Protein AF-0000000080483656 (afdb_homodimer)

Foldseek 3Di:
DWKKKKFWAFQDCPVHDVVLLVVLCPLDVQWPHWDQDDDPTGIIIMGHDDDVVVVVSSNVSNCPDPGTDDMDMGIDDD/DWKKKKFWAFQDCPVHLVVLLVVLCPLDVQWPHWDQDDDPTGIIIMGHDDDVVVVVSSNVSNCPDPGTDDMDMGIDDD

Sequence (156 aa):
MVTAYIMVKAAALTNGIDQLKEDLLAVDNGIESAHIVAGDVDFIVKVDVESPTDVKDIAGGIQSVEGIEDTQTYITMDMVTAYIMVKAAALTNGIDQLKEDLLAVDNGIESAHIVAGDVDFIVKVDVESPTDVKDIAGGIQSVEGIEDTQTYITMD

pLDDT: mean 96.45, std 4.38, range [77.31, 98.88]

Solvent-accessible surface area (backbone atoms only — not comparable to full-atom values): 8433 Å² total; per-residue (Å²): 116,36,45,32,41,35,40,29,26,63,65,48,65,84,79,33,66,65,50,51,47,54,54,55,56,65,65,40,86,42,49,73,44,72,38,38,32,54,73,94,40,43,31,46,30,36,33,54,34,79,41,70,68,54,51,52,52,48,52,51,48,49,56,66,38,90,39,42,62,50,73,49,74,30,46,48,75,110,115,37,47,34,40,35,40,29,27,65,66,48,66,85,80,33,68,66,52,51,49,54,54,55,57,65,65,40,87,42,47,75,45,72,40,37,32,53,73,94,39,42,31,46,29,36,34,55,35,78,39,70,67,53,51,52,53,49,53,51,47,49,56,65,39,87,39,43,60,48,71,50,76,32,46,47,74,110

Structure (mmCIF, N/CA/C/O backbone):
data_AF-0000000080483656-model_v1
#
loop_
_entity.id
_entity.type
_entity.pdbx_description
1 polymer 'Transcriptional regulator'
#
loop_
_atom_site.group_PDB
_atom_site.id
_atom_site.type_symbol
_atom_site.label_atom_id
_atom_site.label_alt_id
_atom_site.label_comp_id
_atom_site.label_asym_id
_atom_site.label_entity_id
_atom_site.label_seq_id
_atom_site.pdbx_PDB_ins_code
_atom_site.Cartn_x
_ato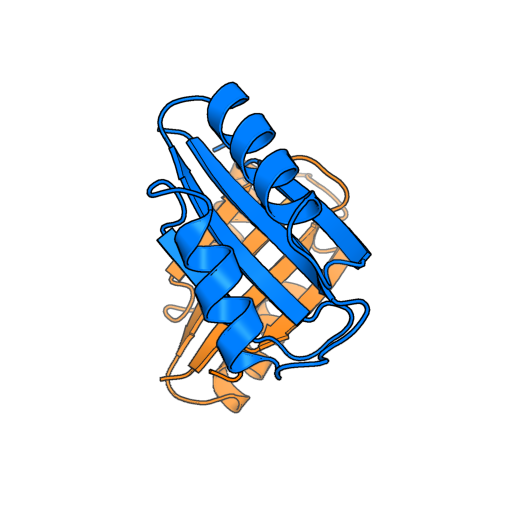m_site.Cartn_y
_atom_site.Cartn_z
_atom_site.occupancy
_atom_site.B_iso_or_equiv
_atom_site.auth_seq_id
_atom_site.auth_comp_id
_atom_site.auth_asym_id
_atom_site.auth_atom_id
_atom_site.pdbx_PDB_model_num
ATOM 1 N N . MET A 1 1 ? 15.766 7.953 -5.832 1 93.88 1 MET A N 1
ATOM 2 C CA . MET A 1 1 ? 14.992 6.719 -5.934 1 93.88 1 MET A CA 1
ATOM 3 C C . MET A 1 1 ? 13.5 7 -5.75 1 93.88 1 MET A C 1
ATOM 5 O O . MET A 1 1 ? 13.125 7.945 -5.055 1 93.88 1 MET A O 1
ATOM 9 N N . VAL A 1 2 ? 12.703 6.309 -6.594 1 97.06 2 VAL A N 1
ATOM 10 C CA . VAL A 1 2 ? 11.258 6.477 -6.566 1 97.06 2 VAL A CA 1
ATOM 11 C C . VAL A 1 2 ? 10.602 5.219 -6.004 1 97.06 2 VAL A C 1
ATOM 13 O O . VAL A 1 2 ? 10.906 4.105 -6.441 1 97.06 2 VAL A O 1
ATOM 16 N N . THR A 1 3 ? 9.773 5.402 -5.012 1 98.25 3 THR A N 1
ATOM 17 C CA . THR A 1 3 ? 8.984 4.312 -4.453 1 98.25 3 THR A CA 1
ATOM 18 C C . THR A 1 3 ? 7.547 4.371 -4.965 1 98.25 3 THR A C 1
ATOM 20 O O . THR A 1 3 ? 6.973 5.453 -5.098 1 98.25 3 THR A O 1
ATOM 23 N N . ALA A 1 4 ? 6.953 3.275 -5.277 1 98.81 4 ALA A N 1
ATOM 24 C CA . ALA A 1 4 ? 5.551 3.186 -5.66 1 98.81 4 ALA A CA 1
ATOM 25 C C . ALA A 1 4 ? 4.906 1.918 -5.102 1 98.81 4 ALA A C 1
ATOM 27 O O . ALA A 1 4 ? 5.605 0.959 -4.766 1 98.81 4 ALA A O 1
ATOM 28 N N . TYR A 1 5 ? 3.611 1.965 -4.906 1 98.88 5 TYR A N 1
ATOM 29 C CA . TYR A 1 5 ? 2.783 0.821 -4.539 1 98.88 5 TYR A CA 1
ATOM 30 C C . TYR A 1 5 ? 1.787 0.495 -5.645 1 98.88 5 TYR A C 1
ATOM 32 O O . TYR A 1 5 ? 1.103 1.385 -6.156 1 98.88 5 TYR A O 1
ATOM 40 N N . ILE A 1 6 ? 1.752 -0.707 -6.059 1 98.88 6 ILE A N 1
ATOM 41 C CA . ILE A 1 6 ? 0.834 -1.16 -7.098 1 9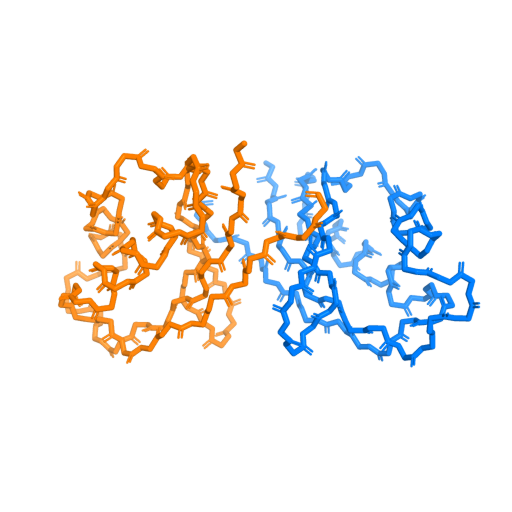8.88 6 ILE A CA 1
ATOM 42 C C . ILE A 1 6 ? -0.159 -2.158 -6.508 1 98.88 6 ILE A C 1
ATOM 44 O O . ILE A 1 6 ? 0.227 -3.25 -6.082 1 98.88 6 ILE A O 1
ATOM 48 N N . MET A 1 7 ? -1.451 -1.711 -6.453 1 98.81 7 MET A N 1
ATOM 49 C CA . MET A 1 7 ? -2.549 -2.607 -6.098 1 98.81 7 MET A CA 1
ATOM 50 C C . MET A 1 7 ? -2.914 -3.508 -7.273 1 98.81 7 MET A C 1
ATOM 52 O O . MET A 1 7 ? -3.16 -3.021 -8.383 1 98.81 7 MET A O 1
ATOM 56 N N . VAL A 1 8 ? -2.951 -4.762 -7.016 1 98.69 8 VAL A N 1
ATOM 57 C CA . VAL A 1 8 ? -3.125 -5.703 -8.117 1 98.69 8 VAL A CA 1
ATOM 58 C C . VAL A 1 8 ? -4.348 -6.582 -7.859 1 98.69 8 VAL A C 1
ATOM 60 O O . VAL A 1 8 ? -4.441 -7.234 -6.816 1 98.69 8 VAL A O 1
ATOM 63 N N . LYS A 1 9 ? -5.215 -6.539 -8.758 1 98.12 9 LYS A N 1
ATOM 64 C CA . LYS A 1 9 ? -6.363 -7.441 -8.75 1 98.12 9 LYS A CA 1
ATOM 65 C C . LYS A 1 9 ? -6.176 -8.586 -9.742 1 98.12 9 LYS A C 1
ATOM 67 O O . LYS A 1 9 ? -5.965 -8.352 -10.93 1 98.12 9 LYS A O 1
ATOM 72 N N . ALA A 1 10 ? -6.246 -9.789 -9.234 1 96.56 10 ALA A N 1
ATOM 73 C CA . ALA A 1 10 ? -6.121 -10.977 -10.078 1 96.56 10 ALA A CA 1
ATOM 74 C C . ALA A 1 10 ? -7.473 -11.375 -10.656 1 96.56 10 ALA A C 1
ATOM 76 O O . ALA A 1 10 ? -8.508 -11.234 -10 1 96.56 10 ALA A O 1
ATOM 77 N N . ALA A 1 11 ? -7.523 -11.734 -11.898 1 87.81 11 ALA A N 1
ATOM 78 C CA . ALA A 1 11 ? -8.719 -12.258 -12.555 1 87.81 11 ALA A CA 1
ATOM 79 C C . ALA A 1 11 ? -8.898 -13.742 -12.25 1 87.81 11 ALA A C 1
ATOM 81 O O . ALA A 1 11 ? -9.992 -14.172 -11.875 1 87.81 11 ALA A O 1
ATOM 82 N N . ALA A 1 12 ? -7.91 -14.516 -12.602 1 78.25 12 ALA A N 1
ATOM 83 C CA . ALA A 1 12 ? -7.941 -15.977 -12.5 1 78.25 12 ALA A CA 1
ATOM 84 C C . ALA A 1 12 ? -6.773 -16.484 -11.664 1 78.25 12 ALA A C 1
ATOM 86 O O . ALA A 1 12 ? -5.633 -16.047 -11.836 1 78.25 12 ALA A O 1
ATOM 87 N N . LEU A 1 13 ? -7.086 -17.078 -10.578 1 78.88 13 LEU A N 1
ATOM 88 C CA . LEU A 1 13 ? -6.02 -17.734 -9.828 1 78.88 13 LEU A CA 1
ATOM 89 C C . LEU A 1 13 ? -5.879 -19.188 -10.25 1 78.88 13 LEU A C 1
ATOM 91 O O . LEU A 1 13 ? -5.988 -20.094 -9.422 1 78.88 13 LEU A O 1
ATOM 95 N N . THR A 1 14 ? -5.586 -19.328 -11.625 1 77.31 14 THR A N 1
ATOM 96 C CA . THR A 1 14 ? -5.602 -20.656 -12.203 1 77.31 14 THR A CA 1
ATOM 97 C C . THR A 1 14 ? -4.535 -21.547 -11.57 1 77.31 14 THR A C 1
ATOM 99 O O . THR A 1 14 ? -4.801 -22.688 -11.211 1 77.31 14 THR A O 1
ATOM 102 N N . ASN A 1 15 ? -3.311 -21.016 -11.352 1 84.62 15 ASN A N 1
ATOM 103 C CA . ASN A 1 15 ? -2.217 -21.797 -10.781 1 84.62 15 ASN A CA 1
ATOM 104 C C . ASN A 1 15 ? -2.014 -21.484 -9.305 1 84.62 15 ASN A C 1
ATOM 106 O O . ASN A 1 15 ? -1.049 -21.953 -8.695 1 84.62 15 ASN A O 1
ATOM 110 N N . GLY A 1 16 ? -2.955 -20.703 -8.781 1 92 16 GLY A N 1
ATOM 111 C CA . GLY A 1 16 ? -2.898 -20.375 -7.367 1 92 16 GLY A CA 1
ATOM 112 C C . GLY A 1 16 ? -2.252 -19.031 -7.098 1 92 16 GLY A C 1
ATOM 113 O O . GLY A 1 16 ? -1.444 -18.547 -7.895 1 92 16 GLY A O 1
ATOM 114 N N . ILE A 1 17 ? -2.514 -18.578 -5.977 1 94.25 17 ILE A N 1
ATOM 115 C CA . ILE A 1 17 ? -2.129 -17.219 -5.629 1 94.25 17 ILE A CA 1
ATOM 116 C C . ILE A 1 17 ? -0.625 -17.156 -5.371 1 94.25 17 ILE A C 1
ATOM 118 O O . ILE A 1 17 ? 0.021 -16.141 -5.676 1 94.25 17 ILE A O 1
ATOM 122 N N . ASP A 1 18 ? -0.007 -18.266 -4.891 1 95.12 18 ASP A N 1
ATOM 123 C CA . ASP A 1 18 ? 1.425 -18.281 -4.609 1 95.12 18 ASP A CA 1
ATOM 124 C C . ASP A 1 18 ? 2.24 -18.234 -5.898 1 95.12 18 ASP A C 1
ATOM 126 O O . ASP A 1 18 ? 3.262 -17.547 -5.969 1 95.12 18 ASP A O 1
ATOM 130 N N . GLN A 1 19 ? 1.778 -19 -6.836 1 95.62 19 GLN A N 1
ATOM 131 C CA . GLN A 1 19 ? 2.475 -18.969 -8.117 1 95.62 19 GLN A CA 1
ATOM 132 C C . GLN A 1 19 ? 2.377 -17.594 -8.758 1 95.62 19 GLN A C 1
ATOM 134 O O . GLN A 1 19 ? 3.35 -17.109 -9.344 1 95.62 19 GLN A O 1
ATOM 139 N N . LEU A 1 20 ? 1.167 -17 -8.719 1 96.62 20 LEU A N 1
ATOM 140 C CA . LEU A 1 20 ? 1.007 -15.656 -9.266 1 96.62 20 LEU A CA 1
ATOM 141 C C . LEU A 1 20 ? 1.943 -14.672 -8.578 1 96.62 20 LEU A C 1
ATOM 143 O O . LEU A 1 20 ? 2.51 -13.789 -9.219 1 96.62 20 LEU A O 1
ATOM 147 N N . LYS A 1 21 ? 2.15 -14.797 -7.266 1 97.19 21 LYS A N 1
ATOM 148 C CA . LYS A 1 21 ? 3.098 -13.969 -6.527 1 97.19 21 LYS A CA 1
ATOM 149 C C . LYS A 1 21 ? 4.508 -14.109 -7.086 1 97.19 21 LYS A C 1
ATOM 151 O O . LYS A 1 21 ? 5.215 -13.117 -7.266 1 97.19 21 LYS A O 1
ATOM 156 N N . GLU A 1 22 ? 4.875 -15.422 -7.316 1 97 22 GLU A N 1
ATOM 157 C CA . GLU A 1 22 ? 6.195 -15.672 -7.887 1 97 22 GLU A CA 1
ATOM 158 C C . GLU A 1 22 ? 6.336 -15.031 -9.266 1 97 22 GLU A C 1
ATOM 160 O O . GLU A 1 22 ? 7.379 -14.461 -9.586 1 97 22 GLU A O 1
ATOM 165 N N . ASP A 1 23 ? 5.305 -15.125 -10.078 1 97.06 23 ASP A N 1
ATOM 166 C CA . ASP A 1 23 ? 5.312 -14.508 -11.398 1 97.06 23 ASP A CA 1
ATOM 167 C C . ASP A 1 23 ? 5.461 -12.992 -11.297 1 97.06 23 ASP A C 1
ATOM 169 O O . ASP A 1 23 ? 6.188 -12.383 -12.086 1 97.06 23 ASP A O 1
ATOM 173 N N . LEU A 1 24 ? 4.746 -12.352 -10.367 1 97.94 24 LEU A N 1
ATOM 174 C CA . LEU A 1 24 ? 4.836 -10.906 -10.156 1 97.94 24 LEU A CA 1
ATOM 175 C C . LEU A 1 24 ? 6.254 -10.5 -9.781 1 97.94 24 LEU A C 1
ATOM 177 O O . LEU A 1 24 ? 6.797 -9.539 -10.336 1 97.94 24 LEU A O 1
ATOM 181 N N . LEU A 1 25 ? 6.922 -11.281 -8.844 1 98.31 25 LEU A N 1
ATOM 182 C CA . LEU A 1 25 ? 8.258 -10.945 -8.367 1 98.31 25 LEU A CA 1
ATOM 183 C C . LEU A 1 25 ? 9.281 -11.078 -9.492 1 98.31 25 LEU A C 1
ATOM 185 O O . LEU A 1 25 ? 10.328 -10.422 -9.461 1 98.31 25 LEU A O 1
ATOM 189 N N . ALA A 1 26 ? 8.945 -11.867 -10.477 1 98.31 26 ALA A N 1
ATOM 190 C CA . ALA A 1 26 ? 9.867 -12.141 -11.578 1 98.31 26 ALA A CA 1
ATOM 191 C C . ALA A 1 26 ? 9.797 -11.047 -12.633 1 98.31 26 ALA A C 1
ATOM 193 O O . ALA A 1 26 ? 10.656 -10.977 -13.523 1 98.31 26 ALA A O 1
ATOM 194 N N . VAL A 1 27 ? 8.82 -10.188 -12.617 1 98.69 27 VAL A N 1
ATOM 195 C CA . VAL A 1 27 ? 8.602 -9.172 -13.641 1 98.69 27 VAL A CA 1
ATOM 196 C C . VAL A 1 27 ? 9.812 -8.242 -13.719 1 98.69 27 VAL A C 1
ATOM 198 O O . VAL A 1 27 ? 10.242 -7.871 -14.812 1 98.69 27 VAL A O 1
ATOM 201 N N . ASP A 1 28 ? 10.352 -7.879 -12.617 1 98.62 28 ASP A N 1
ATOM 202 C CA . ASP A 1 28 ? 11.453 -6.922 -12.594 1 98.62 28 ASP A CA 1
ATOM 203 C C . ASP A 1 28 ? 12.148 -6.906 -11.234 1 98.62 28 ASP A C 1
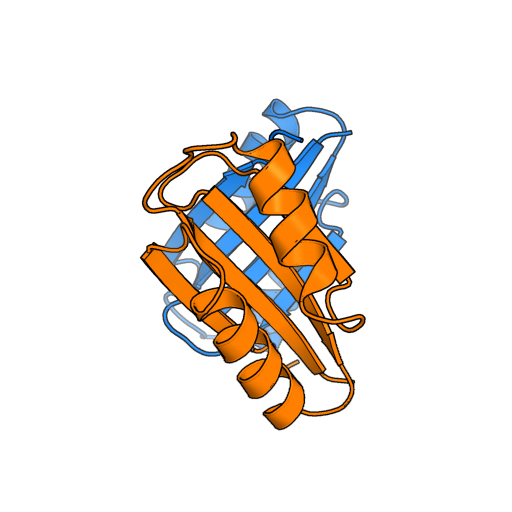ATOM 205 O O . ASP A 1 28 ? 11.492 -7.027 -10.195 1 98.62 28 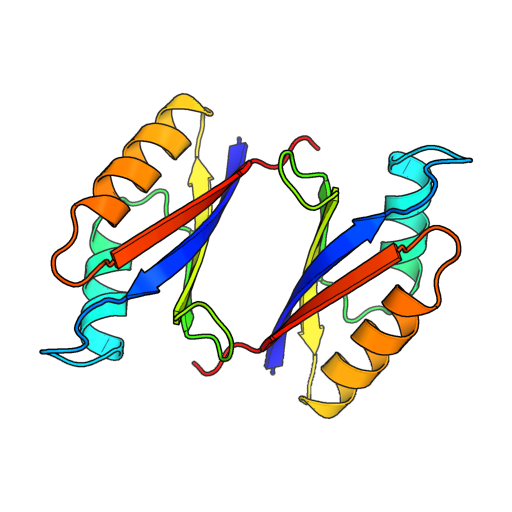ASP A O 1
ATOM 209 N N . ASN A 1 29 ? 13.414 -6.586 -11.195 1 98.38 29 ASN A N 1
ATOM 210 C CA . ASN A 1 29 ? 14.188 -6.586 -9.961 1 98.38 29 ASN A CA 1
ATOM 211 C C . ASN A 1 29 ? 13.891 -5.348 -9.117 1 98.38 29 ASN A C 1
ATOM 213 O O . ASN A 1 29 ? 14.273 -5.285 -7.945 1 98.38 29 ASN A O 1
ATOM 217 N N . GLY A 1 30 ? 13.227 -4.387 -9.68 1 98.56 30 GLY A N 1
ATOM 218 C CA . GLY A 1 30 ? 12.82 -3.203 -8.945 1 98.56 30 GLY A CA 1
ATOM 219 C C . GLY A 1 30 ? 11.648 -3.453 -8.008 1 98.56 30 GLY A C 1
ATOM 220 O O . GLY A 1 30 ? 11.289 -2.588 -7.207 1 98.56 30 GLY A O 1
ATOM 221 N N . ILE A 1 31 ? 11.039 -4.598 -8.094 1 98.81 31 ILE A N 1
ATOM 222 C CA . ILE A 1 31 ? 9.992 -4.996 -7.164 1 98.81 31 ILE A CA 1
ATOM 223 C C . ILE A 1 31 ? 10.609 -5.43 -5.84 1 98.81 31 ILE A C 1
ATOM 225 O O . ILE A 1 31 ? 11.352 -6.414 -5.789 1 98.81 31 ILE A O 1
ATOM 229 N N . GLU A 1 32 ? 10.336 -4.609 -4.836 1 98.31 32 GLU A N 1
ATOM 230 C CA . GLU A 1 32 ? 10.883 -4.879 -3.51 1 98.31 32 GLU A CA 1
ATOM 231 C C . GLU A 1 32 ? 10.094 -5.973 -2.797 1 98.31 32 GLU A C 1
ATOM 233 O O . GLU A 1 32 ? 10.672 -6.812 -2.102 1 98.31 32 GLU A O 1
ATOM 238 N N . SER A 1 33 ? 8.828 -5.957 -2.99 1 98.12 33 SER A N 1
ATOM 239 C CA . SER A 1 33 ? 7.977 -6.953 -2.348 1 98.12 33 SER A CA 1
ATOM 240 C C . SER A 1 33 ? 6.637 -7.086 -3.068 1 98.12 33 SER A C 1
ATOM 242 O O . SER A 1 33 ? 6.203 -6.156 -3.756 1 98.12 33 SER A O 1
ATOM 244 N N . ALA A 1 34 ? 5.988 -8.195 -2.963 1 98.56 34 ALA A N 1
ATOM 245 C CA . ALA A 1 34 ? 4.605 -8.484 -3.336 1 98.56 34 ALA A CA 1
ATOM 246 C C . ALA A 1 34 ? 3.885 -9.242 -2.223 1 98.56 34 ALA A C 1
ATOM 248 O O . ALA A 1 34 ? 4.168 -10.414 -1.979 1 98.56 34 ALA A O 1
ATOM 249 N N . HIS A 1 35 ? 2.965 -8.547 -1.598 1 98.44 35 HIS A N 1
ATOM 250 C CA . HIS A 1 35 ? 2.23 -9.172 -0.502 1 98.44 35 HIS A CA 1
ATOM 251 C C . HIS A 1 35 ? 0.829 -9.578 -0.941 1 98.44 35 HIS A C 1
ATOM 253 O O . HIS A 1 35 ? 0.15 -8.828 -1.644 1 98.44 35 HIS A O 1
ATOM 259 N N . ILE A 1 36 ? 0.438 -10.789 -0.51 1 98.12 36 ILE A N 1
ATOM 260 C CA . ILE A 1 36 ? -0.959 -11.188 -0.631 1 98.12 36 ILE A CA 1
ATOM 261 C C . ILE A 1 36 ? -1.79 -10.5 0.447 1 98.12 36 ILE A C 1
ATOM 263 O O . ILE A 1 36 ? -1.414 -10.492 1.621 1 98.12 36 ILE A O 1
ATOM 267 N N . VAL A 1 37 ? -2.893 -9.859 0.001 1 97.88 37 VAL A N 1
ATOM 268 C CA . VAL A 1 37 ? -3.693 -9.125 0.974 1 97.88 37 VAL A CA 1
ATOM 269 C C . VAL A 1 37 ? -5.156 -9.547 0.867 1 97.88 37 VAL A C 1
ATOM 271 O O . VAL A 1 37 ? -5.578 -10.078 -0.162 1 97.88 37 VAL A O 1
ATOM 274 N N . ALA A 1 38 ? -5.848 -9.344 1.978 1 93.31 38 ALA A N 1
ATOM 275 C CA . ALA A 1 38 ? -7.301 -9.5 1.989 1 93.31 38 ALA A CA 1
ATOM 276 C C . ALA A 1 38 ? -7.996 -8.18 1.645 1 93.31 38 ALA A C 1
ATOM 278 O O . ALA A 1 38 ? -7.562 -7.109 2.078 1 93.31 38 ALA A O 1
ATOM 279 N N . GLY A 1 39 ? -9.023 -8.25 0.919 1 94.38 39 GLY A N 1
ATOM 280 C CA . GLY A 1 39 ? -9.766 -7.059 0.538 1 94.38 39 GLY A CA 1
ATOM 281 C C . GLY A 1 39 ? -10.211 -7.07 -0.913 1 94.38 39 GLY A C 1
ATOM 282 O O . GLY A 1 39 ? -10.562 -8.125 -1.45 1 94.38 39 GLY A O 1
ATOM 283 N N . ASP A 1 40 ? -10.203 -5.879 -1.491 1 96.25 40 ASP A N 1
ATOM 284 C CA . ASP A 1 40 ? -10.758 -5.762 -2.84 1 96.25 40 ASP A CA 1
ATOM 285 C C . ASP A 1 40 ? -9.672 -5.965 -3.893 1 96.25 40 ASP A C 1
ATOM 287 O O . ASP A 1 40 ? -9.961 -6 -5.09 1 96.25 40 ASP A O 1
ATOM 291 N N . VAL A 1 41 ? -8.43 -6 -3.459 1 97.56 41 VAL A N 1
ATOM 292 C CA . VAL A 1 41 ? -7.34 -6.414 -4.34 1 97.56 41 VAL A CA 1
ATOM 293 C C . VAL A 1 41 ? -6.656 -7.656 -3.766 1 97.56 41 VAL A C 1
ATOM 295 O O . VAL A 1 41 ? -6.898 -8.031 -2.617 1 97.56 41 VAL A O 1
ATOM 298 N N . ASP A 1 42 ? -5.793 -8.273 -4.598 1 97.69 42 ASP A N 1
ATOM 299 C CA . ASP A 1 42 ? -5.191 -9.547 -4.207 1 97.69 42 ASP A CA 1
ATOM 300 C C . ASP A 1 42 ? -3.74 -9.359 -3.771 1 97.69 42 ASP A C 1
ATOM 302 O O . ASP A 1 42 ? -3.223 -10.141 -2.967 1 97.69 42 ASP A O 1
ATOM 306 N N . PHE A 1 43 ? -3.084 -8.312 -4.336 1 98.5 43 PHE A N 1
ATOM 307 C CA . PHE A 1 43 ? -1.693 -8.039 -3.988 1 98.5 43 PHE A CA 1
ATOM 308 C C . PHE A 1 43 ? -1.463 -6.551 -3.787 1 98.5 43 PHE A C 1
ATOM 310 O O . PHE A 1 43 ? -2.076 -5.723 -4.469 1 98.5 43 PHE A O 1
ATOM 317 N N . ILE A 1 44 ? -0.545 -6.238 -2.949 1 98.88 44 ILE A N 1
ATOM 318 C CA . ILE A 1 44 ? 0.139 -4.949 -2.939 1 98.88 44 ILE A CA 1
ATOM 319 C C . ILE A 1 44 ? 1.624 -5.148 -3.232 1 98.88 44 ILE A C 1
ATOM 321 O O . ILE A 1 44 ? 2.32 -5.844 -2.488 1 98.88 44 ILE A O 1
ATOM 325 N N . VAL A 1 45 ? 2.064 -4.598 -4.301 1 98.88 45 VAL A N 1
ATOM 326 C CA . VAL A 1 45 ? 3.449 -4.688 -4.754 1 98.88 45 VAL A CA 1
ATOM 327 C C . VAL A 1 45 ? 4.172 -3.373 -4.461 1 98.88 45 VAL A C 1
ATOM 329 O O . VAL A 1 45 ? 3.686 -2.297 -4.812 1 98.88 45 VAL A O 1
ATOM 332 N N . LYS A 1 46 ? 5.238 -3.432 -3.773 1 98.81 46 LYS A N 1
ATOM 333 C CA . LYS A 1 46 ? 6.082 -2.262 -3.553 1 98.81 46 LYS A CA 1
ATOM 334 C C . LYS A 1 46 ? 7.242 -2.23 -4.543 1 98.81 46 LYS A C 1
ATOM 336 O O . LYS A 1 46 ? 7.941 -3.23 -4.723 1 98.81 46 LYS A O 1
ATOM 341 N N . VAL A 1 47 ? 7.438 -1.18 -5.133 1 98.75 47 VAL A N 1
ATOM 342 C CA . VAL A 1 47 ? 8.5 -0.957 -6.109 1 98.75 47 VAL A CA 1
ATOM 343 C C . VAL A 1 47 ? 9.438 0.135 -5.609 1 98.75 47 VAL A C 1
ATOM 345 O O . VAL A 1 47 ? 8.992 1.137 -5.043 1 98.75 47 VAL A O 1
ATOM 348 N N . ASP A 1 48 ? 10.766 -0.037 -5.746 1 98.44 48 ASP A N 1
ATOM 349 C CA . ASP A 1 48 ? 11.812 0.941 -5.477 1 98.44 48 ASP A CA 1
ATOM 350 C C . ASP A 1 48 ? 12.797 1.021 -6.641 1 98.44 48 ASP A C 1
ATOM 352 O O . ASP A 1 48 ? 13.602 0.104 -6.844 1 98.44 48 ASP A O 1
ATOM 356 N N . VAL A 1 49 ? 12.68 2.039 -7.379 1 98.56 49 VAL A N 1
ATOM 357 C CA . VAL A 1 49 ? 13.406 2.127 -8.641 1 98.56 49 VAL A CA 1
ATOM 358 C C . VAL A 1 49 ? 13.992 3.529 -8.805 1 98.56 49 VAL A C 1
ATOM 360 O O . VAL A 1 49 ? 13.82 4.387 -7.934 1 98.56 49 VAL A O 1
ATOM 363 N N . GLU A 1 50 ? 14.648 3.783 -9.875 1 97.88 50 GLU A N 1
ATOM 364 C CA . GLU A 1 50 ? 15.445 5 -10.031 1 97.88 50 GLU A CA 1
ATOM 365 C C . GLU A 1 50 ? 14.594 6.148 -10.562 1 97.88 50 GLU A C 1
ATOM 367 O O . GLU A 1 50 ? 14.906 7.32 -10.336 1 97.88 50 GLU A O 1
ATOM 372 N N . SER A 1 51 ? 13.523 5.867 -11.336 1 97.12 51 SER A N 1
ATOM 373 C CA . SER A 1 51 ? 12.742 6.922 -11.969 1 97.12 51 SER A CA 1
ATOM 374 C C . SER A 1 51 ? 11.273 6.531 -12.078 1 97.12 51 SER A C 1
ATOM 376 O O . SER A 1 51 ? 10.938 5.344 -12.055 1 97.12 51 SER A O 1
ATOM 378 N N . PRO A 1 52 ? 10.383 7.547 -12.227 1 97 52 PRO A N 1
ATOM 379 C CA . PRO A 1 52 ? 8.969 7.246 -12.461 1 97 52 PRO A CA 1
ATOM 380 C C . PRO A 1 52 ? 8.742 6.422 -13.727 1 97 52 PRO A C 1
ATOM 382 O O . PRO A 1 52 ? 7.801 5.621 -13.781 1 97 52 PRO A O 1
ATOM 385 N N . THR A 1 53 ? 9.539 6.641 -14.711 1 98 53 THR A N 1
ATOM 386 C CA . THR A 1 53 ? 9.43 5.852 -15.93 1 98 53 THR A CA 1
ATOM 387 C C . THR A 1 53 ? 9.594 4.363 -15.633 1 98 53 THR A C 1
ATOM 389 O O . THR A 1 53 ? 8.883 3.531 -16.203 1 98 53 THR A O 1
ATOM 392 N N . ASP A 1 54 ? 10.492 4.066 -14.742 1 98.44 54 ASP A N 1
ATOM 393 C CA . ASP A 1 54 ? 10.68 2.676 -14.336 1 98.44 54 ASP A CA 1
ATOM 394 C C . ASP A 1 54 ? 9.406 2.121 -13.688 1 98.44 54 ASP A C 1
ATOM 396 O O . ASP A 1 54 ? 9.062 0.955 -13.891 1 98.44 54 ASP A O 1
ATOM 400 N N . VAL A 1 55 ? 8.711 2.895 -12.852 1 98.56 55 VAL A N 1
ATOM 401 C CA . VAL A 1 55 ? 7.457 2.482 -12.227 1 98.56 55 VAL A CA 1
ATOM 402 C C . VAL A 1 55 ? 6.445 2.111 -13.312 1 98.56 55 VAL A C 1
ATOM 404 O O . VAL A 1 55 ? 5.793 1.067 -13.227 1 98.56 55 VAL A O 1
ATOM 407 N N . LYS A 1 56 ? 6.363 3.025 -14.305 1 98.25 56 LYS A N 1
ATOM 408 C CA . LYS A 1 56 ? 5.43 2.795 -15.406 1 98.25 56 LYS A CA 1
ATOM 409 C C . LYS A 1 56 ? 5.723 1.474 -16.109 1 98.25 56 LYS A C 1
ATOM 411 O O . LYS A 1 56 ? 4.805 0.714 -16.422 1 98.25 56 LYS A O 1
ATOM 416 N N . ASP A 1 57 ? 6.965 1.255 -16.375 1 98.62 57 ASP A N 1
ATOM 417 C CA . ASP A 1 57 ? 7.367 0.028 -17.062 1 98.62 57 ASP A CA 1
ATOM 418 C C . ASP A 1 57 ? 7.012 -1.203 -16.219 1 98.62 57 ASP A C 1
ATOM 420 O O . ASP A 1 57 ? 6.512 -2.195 -16.766 1 98.62 57 ASP A O 1
ATOM 424 N N . ILE A 1 58 ? 7.27 -1.145 -14.969 1 98.81 58 ILE A N 1
ATOM 425 C CA . ILE A 1 58 ? 6.992 -2.271 -14.086 1 98.81 58 ILE A CA 1
ATOM 426 C C . ILE A 1 58 ? 5.484 -2.486 -13.984 1 98.81 58 ILE A C 1
ATOM 428 O O . ILE A 1 58 ? 5.008 -3.623 -14.047 1 98.81 58 ILE A O 1
ATOM 432 N N . ALA A 1 59 ? 4.695 -1.399 -13.789 1 98.69 59 ALA A N 1
ATOM 433 C CA . ALA A 1 59 ? 3.238 -1.513 -13.758 1 98.69 59 ALA A CA 1
ATOM 434 C C . ALA A 1 59 ? 2.709 -2.168 -15.031 1 98.69 59 ALA A C 1
ATOM 436 O O . ALA A 1 59 ? 1.816 -3.018 -14.977 1 98.69 59 ALA A O 1
ATOM 437 N N . GLY A 1 60 ? 3.277 -1.708 -16.156 1 98.62 60 GLY A N 1
ATOM 438 C CA . GLY A 1 60 ? 2.91 -2.336 -17.406 1 98.62 60 GLY A CA 1
ATOM 439 C C . GLY A 1 60 ? 3.26 -3.811 -17.469 1 98.62 60 GLY A C 1
ATOM 440 O O . GLY A 1 60 ? 2.477 -4.621 -17.969 1 98.62 60 GLY A O 1
ATOM 441 N N . GLY A 1 61 ? 4.441 -4.152 -17.031 1 98.69 61 GLY A N 1
ATOM 442 C CA . GLY A 1 61 ? 4.844 -5.547 -16.953 1 98.69 61 GLY A CA 1
ATOM 443 C C . GLY A 1 61 ? 3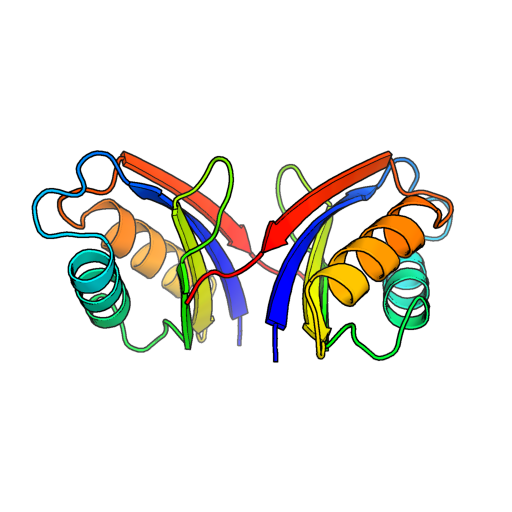.92 -6.383 -16.078 1 98.69 61 GLY A C 1
ATOM 4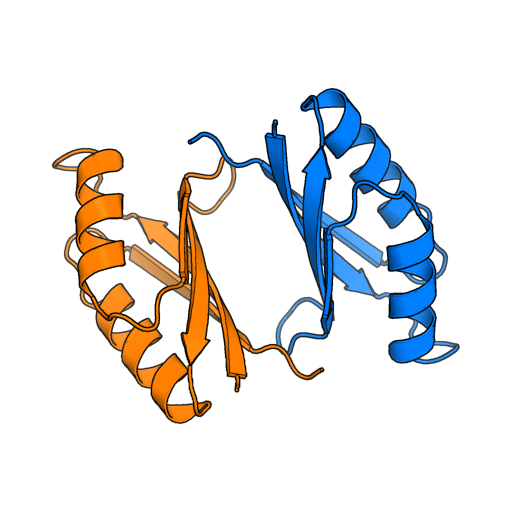44 O O . GLY A 1 61 ? 3.559 -7.504 -16.453 1 98.69 61 GLY A O 1
ATOM 445 N N . ILE A 1 62 ? 3.557 -5.848 -14.938 1 98.69 62 ILE A N 1
ATOM 446 C CA . ILE A 1 62 ? 2.646 -6.539 -14.031 1 98.69 62 ILE A CA 1
ATOM 447 C C . ILE A 1 62 ? 1.298 -6.75 -14.711 1 98.69 62 ILE A C 1
ATOM 449 O O . ILE A 1 62 ? 0.737 -7.848 -14.664 1 98.69 62 ILE A O 1
ATOM 453 N N . GLN A 1 63 ? 0.812 -5.738 -15.352 1 98 63 GLN A N 1
ATOM 454 C CA . GLN A 1 63 ? -0.482 -5.812 -16.031 1 98 63 GLN A CA 1
ATOM 455 C C . GLN A 1 63 ? -0.474 -6.871 -17.125 1 98 63 GLN A C 1
ATOM 457 O O . GLN A 1 63 ? -1.512 -7.461 -17.422 1 98 63 GLN A O 1
ATOM 462 N N . SER A 1 64 ? 0.695 -7.16 -17.609 1 97.31 64 SER A N 1
ATOM 463 C CA . SER A 1 64 ? 0.798 -8.094 -18.734 1 97.31 64 SER A CA 1
ATOM 464 C C . SER A 1 64 ? 0.904 -9.531 -18.25 1 97.31 64 SER A C 1
ATOM 466 O O . SER A 1 64 ? 0.876 -10.469 -19.047 1 97.31 64 SER A O 1
ATOM 468 N N . VAL A 1 65 ? 1.096 -9.711 -17.016 1 96.5 65 VAL A N 1
ATOM 469 C CA . VAL A 1 65 ? 1.182 -11.055 -16.438 1 96.5 65 VAL A CA 1
ATOM 470 C C . VAL A 1 65 ? -0.161 -11.766 -16.594 1 96.5 65 VAL A C 1
ATOM 472 O O . VAL A 1 65 ? -1.212 -11.188 -16.312 1 96.5 65 VAL A O 1
ATOM 475 N N . GLU A 1 66 ? -0.151 -13.008 -17.016 1 94.38 66 GLU A N 1
ATOM 476 C CA . GLU A 1 66 ? -1.375 -13.797 -17.125 1 94.38 66 GLU A CA 1
ATOM 477 C C . GLU A 1 66 ? -2.059 -13.93 -15.766 1 94.38 66 GLU A C 1
ATOM 479 O O . GLU A 1 66 ? -1.405 -14.219 -14.758 1 94.38 66 GLU A O 1
ATOM 484 N N . GLY A 1 67 ? -3.377 -13.602 -15.797 1 95.5 67 GLY A N 1
ATOM 485 C CA . GLY A 1 67 ? -4.133 -13.766 -14.562 1 95.5 67 GLY A CA 1
ATOM 486 C C . GLY A 1 67 ? -4.355 -12.453 -13.82 1 95.5 67 GLY A C 1
ATOM 487 O O . GLY A 1 67 ? -5.066 -12.422 -12.82 1 95.5 67 GLY A O 1
ATOM 488 N N . ILE A 1 68 ? -3.754 -11.398 -14.32 1 97 68 ILE A N 1
ATOM 489 C CA . ILE A 1 68 ? -3.984 -10.094 -13.711 1 97 68 ILE A CA 1
ATOM 490 C C . ILE A 1 68 ? -5.176 -9.414 -14.383 1 97 68 ILE A C 1
ATOM 492 O O . ILE A 1 68 ? -5.254 -9.359 -15.609 1 97 68 ILE A O 1
ATOM 496 N N . GLU A 1 69 ? -6.039 -8.984 -13.578 1 97.56 69 GLU A N 1
ATOM 497 C CA . GLU A 1 69 ? -7.238 -8.312 -14.07 1 97.56 69 GLU A CA 1
ATOM 498 C C . GLU A 1 69 ? -7.027 -6.801 -14.164 1 97.56 69 GLU A C 1
ATOM 500 O O . GLU A 1 69 ? -7.355 -6.188 -15.18 1 97.56 69 GLU A O 1
ATOM 505 N N . ASP A 1 70 ? -6.516 -6.191 -13.172 1 97.44 70 ASP A N 1
ATOM 506 C CA . ASP A 1 70 ? -6.387 -4.738 -13.102 1 97.44 70 ASP A CA 1
ATOM 507 C C . ASP A 1 70 ? -5.297 -4.332 -12.109 1 97.44 70 ASP A C 1
ATOM 509 O O . ASP A 1 70 ? -4.918 -5.121 -11.242 1 97.44 70 ASP A O 1
ATOM 513 N N . THR A 1 71 ? -4.699 -3.17 -12.32 1 98.31 71 THR A N 1
ATOM 514 C CA . THR A 1 71 ? -3.73 -2.611 -11.383 1 98.31 71 THR A CA 1
ATOM 515 C C . THR A 1 71 ? -4 -1.13 -11.141 1 98.31 71 THR A C 1
ATOM 517 O O . THR A 1 71 ? -4.539 -0.443 -12.016 1 98.31 71 THR A O 1
ATOM 520 N N . GLN A 1 72 ? -3.793 -0.67 -10.031 1 98.44 72 GLN A N 1
ATOM 521 C CA . GLN A 1 72 ? -3.779 0.743 -9.664 1 98.44 72 GLN A CA 1
ATOM 522 C C . GLN A 1 72 ? -2.455 1.131 -9.016 1 98.44 72 GLN A C 1
ATOM 524 O O . GLN A 1 72 ? -2.043 0.523 -8.023 1 98.44 72 GLN A O 1
ATOM 529 N N . THR A 1 73 ? -1.79 2.145 -9.57 1 98.56 73 THR A N 1
ATOM 530 C CA . THR A 1 73 ? -0.447 2.5 -9.125 1 98.56 73 THR A CA 1
ATOM 531 C C . THR A 1 73 ? -0.464 3.805 -8.336 1 98.56 73 THR A C 1
ATOM 533 O O . THR A 1 73 ? -1.109 4.773 -8.734 1 98.56 73 THR A O 1
ATOM 536 N N . TYR A 1 74 ? 0.184 3.748 -7.23 1 98.62 74 TYR A N 1
ATOM 537 C CA . TYR A 1 74 ? 0.421 4.941 -6.426 1 98.62 74 TYR A CA 1
ATOM 538 C C . TYR A 1 74 ? 1.909 5.262 -6.348 1 98.62 74 TYR A C 1
ATOM 540 O O . TYR A 1 74 ? 2.691 4.48 -5.801 1 98.62 74 TYR A O 1
ATOM 548 N N . ILE A 1 75 ? 2.285 6.438 -6.883 1 98.5 75 ILE A N 1
ATOM 549 C CA . ILE A 1 75 ? 3.67 6.883 -6.785 1 98.5 75 ILE A CA 1
ATOM 550 C C . ILE A 1 75 ? 3.832 7.805 -5.578 1 98.5 75 ILE A C 1
ATOM 552 O O . ILE A 1 75 ? 3.002 8.688 -5.348 1 98.5 75 ILE A O 1
ATOM 556 N N . THR A 1 76 ? 4.867 7.504 -4.762 1 98.25 76 THR A N 1
ATOM 557 C CA . THR A 1 76 ? 5.113 8.367 -3.613 1 98.25 76 THR A CA 1
ATOM 558 C C . THR A 1 76 ? 5.676 9.719 -4.059 1 98.25 76 THR A C 1
ATOM 560 O O . THR A 1 76 ? 6.422 9.789 -5.035 1 98.25 76 THR A O 1
ATOM 563 N N . MET A 1 77 ? 5.301 10.727 -3.375 1 94.56 77 MET A N 1
ATOM 564 C CA . MET A 1 77 ? 5.691 12.078 -3.756 1 94.56 77 MET A CA 1
ATOM 565 C C . MET A 1 77 ? 6.641 12.68 -2.725 1 94.56 77 MET A C 1
ATOM 567 O O . MET A 1 77 ? 7.035 13.844 -2.84 1 94.56 77 MET A O 1
ATOM 571 N N . ASP A 1 78 ? 6.859 11.922 -1.706 1 87.44 78 ASP A N 1
ATOM 572 C CA . ASP A 1 78 ? 7.715 12.461 -0.649 1 87.44 78 ASP A CA 1
ATOM 573 C C . ASP A 1 78 ? 9.07 11.766 -0.638 1 87.44 78 ASP A C 1
ATOM 575 O O . ASP A 1 78 ? 9.25 10.727 -1.273 1 87.44 78 ASP A O 1
ATOM 579 N N . MET B 1 1 ? 4.926 -11.578 13.188 1 93.75 1 MET B N 1
ATOM 580 C CA . MET B 1 1 ? 4.68 -10.172 12.898 1 93.75 1 MET B CA 1
ATOM 581 C C . MET B 1 1 ? 3.693 -10.016 11.75 1 93.75 1 MET B C 1
ATOM 583 O O . MET B 1 1 ? 3.602 -10.883 10.883 1 93.75 1 MET B O 1
ATOM 587 N N . VAL B 1 2 ? 2.793 -9.031 11.93 1 97 2 VAL B N 1
ATOM 588 C CA . VAL B 1 2 ? 1.763 -8.766 10.93 1 97 2 VAL B CA 1
ATOM 589 C C . VAL B 1 2 ? 2.051 -7.441 10.227 1 97 2 VAL B C 1
ATOM 591 O O . VAL B 1 2 ? 2.293 -6.426 10.883 1 97 2 VAL B O 1
ATOM 594 N N . THR B 1 3 ? 2.088 -7.484 8.922 1 98.25 3 THR B N 1
ATOM 595 C CA . THR B 1 3 ? 2.23 -6.281 8.109 1 98.25 3 THR B CA 1
ATOM 596 C C . THR B 1 3 ? 0.884 -5.852 7.535 1 98.25 3 THR B C 1
ATOM 598 O O . THR B 1 3 ? 0.078 -6.695 7.137 1 98.25 3 THR B O 1
ATOM 601 N N . ALA B 1 4 ? 0.589 -4.605 7.492 1 98.81 4 ALA B N 1
ATOM 602 C CA . ALA B 1 4 ? -0.609 -4.059 6.859 1 98.81 4 ALA B CA 1
ATOM 603 C C . ALA B 1 4 ? -0.307 -2.732 6.168 1 98.81 4 ALA B C 1
ATOM 605 O O . ALA B 1 4 ? 0.684 -2.07 6.488 1 98.81 4 ALA B O 1
ATOM 606 N N . TYR B 1 5 ? -1.077 -2.42 5.176 1 98.88 5 TYR B N 1
ATOM 607 C CA . TYR B 1 5 ? -1.071 -1.134 4.488 1 98.88 5 TYR B CA 1
ATOM 608 C C . TYR B 1 5 ? -2.393 -0.402 4.688 1 98.88 5 T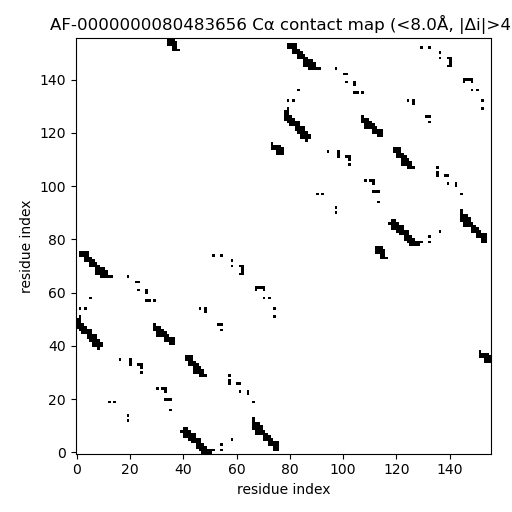YR B C 1
ATOM 610 O O . TYR B 1 5 ? -3.465 -0.985 4.512 1 98.88 5 TYR B O 1
ATOM 618 N N . ILE B 1 6 ? -2.352 0.793 5.094 1 98.88 6 ILE B N 1
ATOM 619 C CA . ILE B 1 6 ? -3.535 1.616 5.309 1 98.88 6 ILE B CA 1
ATOM 620 C C . ILE B 1 6 ? -3.537 2.787 4.332 1 98.88 6 ILE B C 1
ATOM 622 O O . ILE B 1 6 ? -2.664 3.656 4.391 1 98.88 6 ILE B O 1
ATOM 626 N N . MET B 1 7 ? -4.52 2.744 3.389 1 98.81 7 MET B N 1
ATOM 627 C CA . MET B 1 7 ? -4.781 3.875 2.502 1 98.81 7 MET B CA 1
ATOM 628 C C . MET B 1 7 ? -5.547 4.973 3.232 1 98.81 7 MET B C 1
ATOM 630 O O . MET B 1 7 ? -6.594 4.715 3.828 1 98.81 7 MET B O 1
ATOM 634 N N . VAL B 1 8 ? -5.035 6.141 3.152 1 98.69 8 VAL B N 1
ATOM 635 C CA . VAL B 1 8 ? -5.605 7.211 3.965 1 98.69 8 VAL B CA 1
ATOM 636 C C . VAL B 1 8 ? -6.023 8.375 3.07 1 98.69 8 VAL B C 1
ATOM 638 O O . VAL B 1 8 ? -5.207 8.906 2.311 1 98.69 8 VAL B O 1
ATOM 641 N N . LYS B 1 9 ? -7.219 8.695 3.164 1 98.12 9 LYS B N 1
ATOM 642 C CA . LYS B 1 9 ? -7.742 9.891 2.502 1 98.12 9 LYS B CA 1
ATOM 643 C C . LYS B 1 9 ? -7.93 11.031 3.498 1 98.12 9 LYS B C 1
ATOM 645 O O . LYS B 1 9 ? -8.633 10.875 4.496 1 98.12 9 LYS B O 1
ATOM 650 N N . ALA B 1 10 ? -7.309 12.141 3.223 1 96.62 10 ALA B N 1
ATOM 651 C CA . ALA B 1 10 ? -7.43 13.32 4.07 1 96.62 10 ALA B CA 1
ATOM 652 C C . ALA B 1 10 ? -8.625 14.172 3.656 1 96.62 10 ALA B C 1
ATOM 654 O O . ALA B 1 10 ? -8.945 14.273 2.471 1 96.62 10 ALA B O 1
ATOM 655 N N . ALA B 1 11 ? -9.359 14.656 4.605 1 88.19 11 ALA B N 1
ATOM 656 C CA . ALA B 1 11 ? -10.461 15.586 4.363 1 88.19 11 ALA B CA 1
ATOM 657 C C . ALA B 1 11 ? -9.953 17.016 4.191 1 88.19 11 ALA B C 1
ATOM 659 O O . ALA B 1 11 ? -10.344 17.703 3.252 1 88.19 11 ALA B O 1
ATOM 660 N N . ALA B 1 12 ? -9.281 17.5 5.207 1 79 12 ALA B N 1
ATOM 661 C CA . ALA B 1 12 ? -8.805 18.875 5.273 1 79 12 ALA B CA 1
ATOM 662 C C . ALA B 1 12 ? -7.289 18.922 5.484 1 79 12 ALA B C 1
ATOM 664 O O . ALA B 1 12 ? -6.75 18.172 6.297 1 79 12 ALA B O 1
ATOM 665 N N . LEU B 1 13 ? -6.625 19.469 4.543 1 80.06 13 LEU B N 1
ATOM 666 C CA . LEU B 1 13 ? -5.199 19.688 4.758 1 80.06 13 LEU B CA 1
ATOM 667 C C . LEU B 1 13 ? -4.945 21.078 5.34 1 80.06 13 LEU B C 1
ATOM 669 O O . LEU B 1 13 ? -4.188 21.859 4.766 1 80.06 13 LEU B O 1
ATOM 673 N N . THR B 1 14 ? -5.621 21.281 6.559 1 78 14 THR B N 1
ATOM 674 C CA . THR B 1 14 ? -5.629 22.609 7.141 1 78 14 THR B CA 1
ATOM 675 C C . THR B 1 14 ? -4.207 23.062 7.48 1 78 14 THR B C 1
ATOM 677 O O . THR B 1 14 ? -3.82 24.188 7.18 1 78 14 THR B O 1
ATOM 680 N N . ASN B 1 15 ? -3.357 22.172 8.039 1 85.5 15 ASN B N 1
ATOM 681 C CA . ASN B 1 15 ? -1.997 22.516 8.438 1 85.5 15 ASN B CA 1
ATOM 682 C C . ASN B 1 15 ? -0.972 22 7.434 1 85.5 15 ASN B C 1
ATOM 684 O O . ASN B 1 15 ? 0.234 22.078 7.672 1 85.5 15 ASN B O 1
ATOM 688 N N . GLY B 1 16 ? -1.496 21.469 6.348 1 92.25 16 GLY B N 1
ATOM 689 C CA . GLY B 1 16 ? -0.618 20.984 5.301 1 92.25 16 GLY B CA 1
ATOM 690 C C . GLY B 1 16 ? -0.392 19.484 5.367 1 92.25 16 GLY B C 1
ATOM 691 O O . GLY B 1 16 ? -0.504 18.875 6.438 1 92.25 16 GLY B O 1
ATOM 692 N N . ILE B 1 17 ? 0.038 19 4.301 1 94.44 17 ILE B N 1
ATOM 693 C CA . ILE B 1 17 ? 0.128 17.547 4.141 1 94.44 17 ILE B CA 1
ATOM 694 C C . ILE B 1 17 ? 1.317 17.016 4.938 1 94.44 17 ILE B C 1
ATOM 696 O O . ILE B 1 17 ? 1.266 15.906 5.473 1 94.44 17 ILE B O 1
ATOM 700 N N . ASP B 1 18 ? 2.389 17.828 5.117 1 95.25 18 ASP B N 1
ATOM 701 C CA . ASP B 1 18 ? 3.566 17.391 5.855 1 95.25 18 ASP B CA 1
ATOM 702 C C . ASP B 1 18 ? 3.258 17.25 7.344 1 95.25 18 ASP B C 1
ATOM 704 O O . ASP B 1 18 ? 3.715 16.297 7.992 1 95.25 18 ASP B O 1
ATOM 708 N N . GLN B 1 19 ? 2.551 18.234 7.82 1 95.75 19 GLN B N 1
ATOM 709 C CA . GLN B 1 19 ? 2.174 18.156 9.227 1 95.75 19 GLN B CA 1
ATOM 710 C C . GLN B 1 19 ? 1.274 16.938 9.484 1 95.75 19 GLN B C 1
ATOM 712 O O . GLN B 1 19 ? 1.415 16.266 10.5 1 95.75 19 GLN B O 1
ATOM 717 N N . LEU B 1 20 ? 0.307 16.734 8.586 1 96.69 20 LEU B N 1
ATOM 718 C CA . LEU B 1 20 ? -0.564 15.57 8.734 1 96.69 20 LEU B CA 1
ATOM 719 C C . LEU B 1 20 ? 0.246 14.281 8.719 1 96.69 20 LEU B C 1
ATOM 721 O O . LEU B 1 20 ? -0.053 13.344 9.477 1 96.69 20 LEU B O 1
ATOM 725 N N . LYS B 1 21 ? 1.289 14.188 7.891 1 97.25 21 LYS B N 1
ATOM 726 C CA . LYS B 1 21 ? 2.184 13.031 7.867 1 97.25 21 LYS B CA 1
ATOM 727 C C . LYS B 1 21 ? 2.832 12.812 9.234 1 97.25 21 LYS B C 1
ATOM 729 O O . LYS B 1 21 ? 2.906 11.68 9.719 1 97.25 21 LYS B O 1
ATOM 734 N N . GLU B 1 22 ? 3.316 13.969 9.805 1 97.06 22 GLU B N 1
ATOM 735 C CA . GLU B 1 22 ? 3.922 13.891 11.125 1 97.06 22 GLU B CA 1
ATOM 736 C C . GLU B 1 22 ? 2.92 13.391 12.164 1 97.06 22 GLU B C 1
ATOM 738 O O . GLU B 1 22 ? 3.26 12.578 13.023 1 97.06 22 GLU B O 1
ATOM 743 N N . ASP B 1 23 ? 1.703 13.891 12.102 1 97.06 23 ASP B N 1
ATOM 744 C CA . ASP B 1 23 ? 0.652 13.461 13.016 1 97.06 23 ASP B CA 1
ATOM 745 C C . ASP B 1 23 ? 0.372 11.969 12.859 1 97.06 23 ASP B C 1
ATOM 747 O O . ASP B 1 23 ? 0.173 11.258 13.852 1 97.06 23 ASP B O 1
ATOM 751 N N . LEU B 1 24 ? 0.299 11.461 11.625 1 98 24 LEU B N 1
ATOM 752 C CA . LEU B 1 24 ? 0.074 10.039 11.359 1 98 24 LEU B CA 1
ATOM 753 C C . LEU B 1 24 ? 1.18 9.188 11.977 1 98 24 LEU B C 1
ATOM 755 O O . LEU B 1 24 ? 0.903 8.188 12.633 1 98 24 LEU B O 1
ATOM 759 N N . LEU B 1 25 ? 2.494 9.625 11.797 1 98.31 25 LEU B N 1
ATOM 760 C CA . LEU B 1 25 ? 3.631 8.859 12.289 1 98.31 25 LEU B CA 1
ATOM 761 C C . LEU B 1 25 ? 3.635 8.812 13.812 1 98.31 25 LEU B C 1
ATOM 763 O O . LEU B 1 25 ? 4.176 7.875 14.406 1 98.31 25 LEU B O 1
ATOM 767 N N . ALA B 1 26 ? 2.988 9.781 14.414 1 98.31 26 ALA B N 1
ATOM 768 C CA . ALA B 1 26 ? 2.982 9.898 15.867 1 98.31 26 ALA B CA 1
ATOM 769 C C . ALA B 1 26 ? 1.91 9.008 16.484 1 98.31 26 ALA B C 1
ATOM 771 O O . ALA B 1 26 ? 1.896 8.789 17.703 1 98.31 26 ALA B O 1
ATOM 772 N N . VAL B 1 27 ? 0.993 8.477 15.727 1 98.69 27 VAL B N 1
ATOM 773 C CA . VAL B 1 27 ? -0.138 7.699 16.219 1 98.69 27 VAL B CA 1
ATOM 774 C C . VAL B 1 27 ? 0.369 6.469 16.969 1 98.69 27 VAL B C 1
ATOM 776 O O . VAL B 1 27 ? -0.167 6.113 18.031 1 98.69 27 VAL B O 1
ATOM 779 N N . ASP B 1 28 ? 1.364 5.836 16.484 1 98.62 28 ASP B N 1
ATOM 780 C CA . ASP B 1 28 ? 1.852 4.598 17.078 1 98.62 28 ASP B CA 1
ATOM 781 C C . ASP B 1 28 ? 3.223 4.219 16.531 1 98.62 28 ASP B C 1
ATOM 783 O O . ASP B 1 28 ? 3.49 4.406 15.336 1 98.62 28 ASP B O 1
ATOM 787 N N . ASN B 1 29 ? 4.027 3.529 17.312 1 98.38 29 ASN B N 1
ATOM 788 C CA . ASN B 1 29 ? 5.379 3.156 16.906 1 98.38 29 ASN B CA 1
ATOM 789 C C . ASN B 1 29 ? 5.367 1.976 15.938 1 98.38 29 ASN B C 1
ATOM 791 O O . ASN B 1 29 ? 6.379 1.679 15.305 1 98.38 29 ASN B O 1
ATOM 795 N N . GLY B 1 30 ? 4.262 1.324 15.805 1 98.56 30 GLY B N 1
ATOM 796 C CA . GLY B 1 30 ? 4.109 0.236 14.852 1 98.56 30 GLY B CA 1
ATOM 797 C C . GLY B 1 30 ? 3.992 0.713 13.414 1 98.56 30 GLY B C 1
ATOM 798 O O . GLY B 1 30 ? 4.016 -0.094 12.484 1 98.56 30 GLY B O 1
ATOM 799 N N . ILE B 1 31 ? 3.857 1.982 13.203 1 98.81 31 ILE B N 1
ATOM 800 C CA . ILE B 1 31 ? 3.865 2.562 11.867 1 98.81 31 ILE B CA 1
ATOM 801 C C . ILE B 1 31 ? 5.301 2.637 11.344 1 98.81 31 ILE B C 1
ATOM 803 O O . ILE B 1 31 ? 6.137 3.344 11.914 1 98.81 31 ILE B O 1
ATOM 807 N N . GLU B 1 32 ? 5.535 1.827 10.32 1 98.38 32 GLU B N 1
ATOM 808 C CA . GLU B 1 32 ? 6.871 1.77 9.734 1 98.38 32 GLU B CA 1
ATOM 809 C C . GLU B 1 32 ? 7.117 2.957 8.812 1 98.38 32 GLU B C 1
ATOM 811 O O . GLU B 1 32 ? 8.227 3.502 8.773 1 98.38 32 GLU B O 1
ATOM 816 N N . SER B 1 33 ? 6.113 3.334 8.102 1 98.12 33 SER B N 1
ATOM 817 C CA . SER B 1 33 ? 6.246 4.457 7.18 1 98.12 33 SER B CA 1
ATOM 818 C C . SER B 1 33 ? 4.887 5.059 6.844 1 98.12 33 SER B C 1
ATOM 820 O O . SER B 1 33 ? 3.857 4.387 6.953 1 98.12 33 SER B O 1
ATOM 822 N N . ALA B 1 34 ? 4.832 6.289 6.469 1 98.56 34 ALA B N 1
ATOM 823 C CA . ALA B 1 34 ? 3.719 7.016 5.867 1 98.56 34 ALA B CA 1
ATOM 824 C C . ALA B 1 34 ? 4.184 7.82 4.656 1 98.56 34 ALA B C 1
ATOM 826 O O . ALA B 1 34 ? 4.898 8.812 4.801 1 98.56 34 ALA B O 1
ATOM 827 N N . HIS B 1 35 ? 3.742 7.379 3.5 1 98.5 35 HIS B N 1
ATOM 828 C CA . HIS B 1 35 ? 4.148 8.062 2.275 1 98.5 35 HIS B CA 1
ATOM 829 C C . HIS B 1 35 ? 3.012 8.906 1.716 1 98.5 35 HIS B C 1
ATOM 831 O O . HIS B 1 35 ? 1.858 8.477 1.696 1 98.5 35 HIS B O 1
ATOM 837 N N . ILE B 1 36 ? 3.383 10.125 1.278 1 98.12 36 ILE B N 1
ATOM 838 C CA . ILE B 1 36 ? 2.459 10.93 0.486 1 98.12 36 ILE B CA 1
ATOM 839 C C . ILE B 1 36 ? 2.398 10.391 -0.94 1 98.12 36 ILE B C 1
ATOM 841 O O . ILE B 1 36 ? 3.434 10.133 -1.559 1 98.12 36 ILE B O 1
ATOM 845 N N . VAL B 1 37 ? 1.149 10.156 -1.408 1 97.94 37 VAL B N 1
ATOM 846 C CA . VAL B 1 37 ? 1.026 9.586 -2.742 1 97.94 37 VAL B CA 1
ATOM 847 C C . VAL B 1 37 ? 0.078 10.43 -3.588 1 97.94 37 VAL B C 1
ATOM 849 O O . VAL B 1 37 ? -0.74 11.18 -3.049 1 97.94 37 VAL B O 1
ATOM 852 N N . ALA B 1 38 ? 0.29 10.328 -4.891 1 93.81 38 ALA B N 1
ATOM 853 C CA . ALA B 1 38 ? -0.658 10.891 -5.848 1 93.81 38 ALA B CA 1
ATOM 854 C C . ALA B 1 38 ? -1.756 9.891 -6.191 1 93.81 38 ALA B C 1
ATOM 856 O O . ALA B 1 38 ? -1.492 8.688 -6.324 1 93.81 38 ALA B O 1
ATOM 857 N N . GLY B 1 39 ? -2.918 10.344 -6.32 1 94.62 39 GLY B N 1
ATOM 858 C CA . GLY B 1 39 ? -4.031 9.469 -6.66 1 94.62 39 GLY B CA 1
ATOM 859 C C . GLY B 1 39 ? -5.293 9.781 -5.875 1 94.62 39 GLY B C 1
ATOM 860 O O . GLY B 1 39 ? -5.574 10.945 -5.578 1 94.62 39 GLY B O 1
ATOM 861 N N . ASP B 1 40 ? -6.031 8.719 -5.602 1 96.38 40 ASP B N 1
ATOM 862 C CA . ASP B 1 40 ? -7.34 8.93 -4.984 1 96.38 40 ASP B CA 1
ATOM 863 C C . ASP B 1 40 ? -7.234 8.922 -3.461 1 96.38 40 ASP B C 1
ATOM 865 O O . ASP B 1 40 ? -8.219 9.18 -2.766 1 96.38 40 ASP B O 1
ATOM 869 N N . VAL B 1 41 ? -6.082 8.531 -2.949 1 97.56 41 VAL B N 1
ATOM 870 C CA . VAL B 1 41 ? -5.797 8.703 -1.528 1 97.56 41 VAL B CA 1
ATOM 871 C C . VAL B 1 41 ? -4.582 9.617 -1.353 1 97.56 41 VAL B C 1
ATOM 873 O O . VAL B 1 41 ? -3.881 9.922 -2.32 1 97.56 41 VAL B O 1
ATOM 876 N N . ASP B 1 42 ? -4.363 10.047 -0.096 1 97.75 42 ASP B N 1
ATOM 877 C CA . ASP B 1 42 ? -3.318 11.031 0.163 1 97.75 42 ASP B CA 1
ATOM 878 C C . ASP B 1 42 ? -2.084 10.367 0.775 1 97.75 42 ASP B C 1
ATOM 880 O O . ASP B 1 42 ? -0.966 10.859 0.611 1 97.75 42 ASP B O 1
ATOM 884 N N . PHE B 1 43 ? -2.314 9.234 1.501 1 98.5 43 PHE B N 1
ATOM 885 C CA . PHE B 1 43 ? -1.203 8.531 2.131 1 98.5 43 PHE B CA 1
ATOM 886 C C . PHE B 1 43 ? -1.352 7.023 1.96 1 98.5 43 PHE B C 1
ATOM 888 O O . PHE B 1 43 ? -2.467 6.5 1.969 1 98.5 43 PHE B O 1
ATOM 895 N N . ILE B 1 44 ? -0.249 6.355 1.9 1 98.88 44 ILE B N 1
ATOM 896 C CA . ILE B 1 44 ? -0.15 4.93 2.197 1 98.88 44 ILE B CA 1
ATOM 897 C C . ILE B 1 44 ? 0.74 4.719 3.42 1 98.88 44 ILE B C 1
ATOM 899 O O . ILE B 1 44 ? 1.916 5.09 3.412 1 98.88 44 ILE B O 1
ATOM 903 N N . VAL B 1 45 ? 0.171 4.199 4.434 1 98.88 45 VAL B N 1
ATOM 904 C CA . VAL B 1 45 ? 0.856 3.926 5.691 1 98.88 45 VAL B CA 1
ATOM 905 C C . VAL B 1 45 ? 1.158 2.434 5.801 1 98.88 45 VAL B C 1
ATOM 907 O O . VAL B 1 45 ? 0.27 1.598 5.617 1 98.88 45 VAL B O 1
ATOM 910 N N . LYS B 1 46 ? 2.373 2.088 6.016 1 98.81 46 LYS B N 1
ATOM 911 C CA . LYS B 1 46 ? 2.756 0.704 6.277 1 98.81 46 LYS B CA 1
ATOM 912 C C . LYS B 1 46 ? 2.896 0.445 7.773 1 98.81 46 LYS B C 1
ATOM 914 O O . LYS B 1 46 ? 3.557 1.208 8.484 1 98.81 46 LYS B O 1
ATOM 919 N N . VAL B 1 47 ? 2.328 -0.533 8.219 1 98.75 4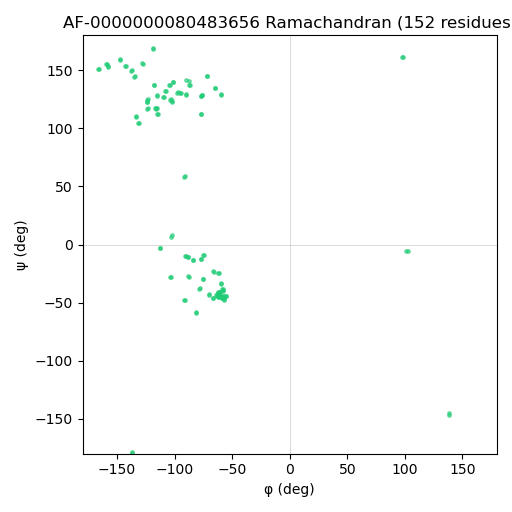7 VAL B N 1
ATOM 920 C CA . VAL B 1 47 ? 2.355 -0.944 9.617 1 98.75 47 VAL B CA 1
ATOM 921 C C . VAL B 1 47 ? 3.012 -2.316 9.742 1 98.75 47 VAL B C 1
ATOM 923 O O . VAL B 1 47 ? 2.783 -3.197 8.906 1 98.75 47 VAL B O 1
ATOM 926 N N . ASP B 1 48 ? 3.889 -2.529 10.742 1 98.5 48 ASP B N 1
ATOM 927 C CA . ASP B 1 48 ? 4.496 -3.799 11.117 1 98.5 48 ASP B CA 1
ATOM 928 C C . ASP B 1 48 ? 4.383 -4.031 12.625 1 98.5 48 ASP B C 1
ATOM 930 O O . ASP B 1 48 ? 5.07 -3.377 13.414 1 98.5 48 ASP B O 1
ATOM 934 N N . VAL B 1 49 ? 3.514 -4.879 12.984 1 98.56 49 VAL B N 1
ATOM 935 C CA . VAL B 1 49 ? 3.158 -5.035 14.391 1 98.56 49 VAL B CA 1
ATOM 936 C C . VAL B 1 49 ? 3.037 -6.52 14.734 1 98.56 49 VAL B C 1
ATOM 938 O O . VAL B 1 49 ? 3.238 -7.379 13.867 1 98.56 49 VAL B O 1
ATOM 941 N N . GLU B 1 50 ? 2.695 -6.836 15.945 1 97.88 50 GLU B N 1
ATOM 942 C CA . GLU B 1 50 ? 2.783 -8.211 16.438 1 97.88 50 GLU B CA 1
ATOM 943 C C . GLU B 1 50 ? 1.504 -8.984 16.141 1 97.88 50 GLU B C 1
ATOM 945 O O . GLU B 1 50 ? 1.53 -10.211 16.031 1 97.88 50 GLU B O 1
ATOM 950 N N . SER B 1 51 ? 0.339 -8.312 16.031 1 97.12 51 SER B N 1
ATOM 951 C CA . SER B 1 51 ? -0.933 -9.008 15.867 1 97.12 51 SER B CA 1
ATOM 952 C C . SER B 1 51 ? -1.9 -8.188 15.016 1 97.12 51 SER B C 1
ATOM 954 O O . SER B 1 51 ? -1.765 -6.965 14.914 1 97.12 51 SER B O 1
ATOM 956 N N . PRO B 1 52 ? -2.92 -8.883 14.43 1 96.94 52 PRO B N 1
ATOM 957 C CA . PRO B 1 52 ? -3.957 -8.156 13.695 1 96.94 52 PRO B CA 1
ATOM 958 C C . PRO B 1 52 ? -4.707 -7.156 14.57 1 96.94 52 PRO B C 1
ATOM 960 O O . PRO B 1 52 ? -5.16 -6.117 14.086 1 96.94 52 PRO B O 1
ATOM 963 N N . THR B 1 53 ? -4.867 -7.477 15.812 1 98 53 THR B N 1
ATOM 964 C CA . THR B 1 53 ? -5.523 -6.551 16.734 1 98 53 THR B CA 1
ATOM 965 C C . THR B 1 53 ? -4.773 -5.223 16.781 1 98 53 THR B C 1
ATOM 967 O O . THR B 1 53 ? -5.391 -4.16 16.844 1 98 53 THR B O 1
ATOM 970 N N . ASP B 1 54 ? -3.471 -5.305 16.766 1 98.44 54 ASP B N 1
ATOM 971 C CA . ASP B 1 54 ? -2.664 -4.09 16.75 1 98.44 54 ASP B CA 1
ATOM 972 C C . ASP B 1 54 ? -2.947 -3.262 15.5 1 98.44 54 ASP B C 1
ATOM 974 O O . ASP B 1 54 ? -2.973 -2.031 15.555 1 98.44 54 ASP B O 1
ATOM 978 N N . VAL B 1 55 ? -3.104 -3.9 14.328 1 98.56 55 VAL B N 1
ATOM 979 C CA . VAL B 1 55 ? -3.436 -3.209 13.086 1 98.56 55 VAL B CA 1
ATOM 980 C C . VAL B 1 55 ? -4.738 -2.432 13.258 1 98.56 55 VAL B C 1
ATOM 982 O O . VAL B 1 55 ? -4.824 -1.261 12.891 1 98.56 55 VAL B O 1
ATOM 985 N N . LYS B 1 56 ? -5.723 -3.15 13.836 1 98.25 56 LYS B N 1
ATOM 986 C CA . LYS B 1 56 ? -7.023 -2.527 14.055 1 98.25 56 LYS B CA 1
ATOM 987 C C . LYS B 1 56 ? -6.895 -1.282 14.93 1 98.25 56 LYS B C 1
ATOM 989 O O . LYS B 1 56 ? -7.512 -0.253 14.648 1 98.25 56 LYS B O 1
ATOM 994 N N . ASP B 1 57 ? -6.145 -1.419 15.969 1 98.62 57 ASP B N 1
ATOM 995 C CA . ASP B 1 57 ? -5.953 -0.299 16.891 1 98.62 57 ASP B CA 1
ATOM 996 C C . ASP B 1 57 ? -5.285 0.879 16.172 1 98.62 57 ASP B C 1
ATOM 998 O O . ASP B 1 57 ? -5.688 2.029 16.359 1 98.62 57 ASP B O 1
ATOM 1002 N N . ILE B 1 58 ? -4.289 0.604 15.414 1 98.81 58 ILE B N 1
ATOM 1003 C CA . ILE B 1 58 ? -3.562 1.651 14.711 1 98.81 58 ILE B CA 1
ATOM 1004 C C . ILE B 1 58 ? -4.473 2.293 13.664 1 98.81 58 ILE B C 1
ATOM 1006 O O . ILE B 1 58 ? -4.508 3.518 13.523 1 98.81 58 ILE B O 1
ATOM 1010 N N . ALA B 1 59 ? -5.215 1.473 12.867 1 98.62 59 ALA B N 1
ATOM 1011 C CA . ALA B 1 59 ? -6.164 2.008 11.898 1 98.62 59 ALA B CA 1
ATOM 1012 C C . ALA B 1 59 ? -7.176 2.932 12.562 1 98.62 59 ALA B C 1
ATOM 1014 O O . ALA B 1 59 ? -7.504 3.994 12.031 1 98.62 59 ALA B O 1
ATOM 1015 N N . GLY B 1 60 ? -7.668 2.457 13.719 1 98.62 60 GLY B N 1
ATOM 1016 C CA . GLY B 1 60 ? -8.57 3.305 14.477 1 98.62 60 GLY B CA 1
ATOM 1017 C C . GLY B 1 60 ? -7.93 4.609 14.922 1 98.62 60 GLY B C 1
ATOM 1018 O O . GLY B 1 60 ? -8.562 5.664 14.867 1 98.62 60 GLY B O 1
ATOM 1019 N N . GLY B 1 61 ? -6.727 4.535 15.422 1 98.69 61 GLY B N 1
ATOM 1020 C CA . GLY B 1 61 ? -5.98 5.73 15.789 1 98.69 61 GLY B CA 1
ATOM 1021 C C . GLY B 1 61 ? -5.797 6.695 14.633 1 98.69 61 GLY B C 1
ATOM 1022 O O . GLY B 1 61 ? -5.965 7.906 14.789 1 98.69 61 GLY B O 1
ATOM 1023 N N . ILE B 1 62 ? -5.445 6.16 13.477 1 98.69 62 ILE B N 1
ATOM 1024 C CA . ILE B 1 62 ? -5.27 6.977 12.281 1 98.69 62 ILE B CA 1
ATOM 1025 C C . ILE B 1 62 ? -6.59 7.656 11.914 1 98.69 62 ILE B C 1
ATOM 1027 O O . ILE B 1 62 ? -6.621 8.859 11.641 1 98.69 62 ILE B O 1
ATOM 1031 N N . GLN B 1 63 ? -7.652 6.93 11.961 1 98 63 GLN B N 1
ATOM 1032 C CA . GLN B 1 63 ? -8.969 7.453 11.609 1 98 63 GLN B CA 1
ATOM 1033 C C . GLN B 1 63 ? -9.375 8.586 12.555 1 98 63 GLN B C 1
ATOM 1035 O O . GLN B 1 63 ? -10.125 9.484 12.164 1 98 63 GLN B O 1
ATOM 1040 N N . SER B 1 64 ? -8.812 8.57 13.711 1 97.38 64 SER B N 1
ATOM 1041 C CA . SER B 1 64 ? -9.203 9.547 14.719 1 97.38 64 SER B CA 1
ATOM 1042 C C . SER B 1 64 ? -8.383 10.828 14.602 1 97.38 64 SER B C 1
ATOM 1044 O O . SER B 1 64 ? -8.656 11.812 15.289 1 97.38 64 SER B O 1
ATOM 1046 N N . VAL B 1 65 ? -7.375 10.789 13.836 1 96.56 65 VAL B N 1
ATOM 1047 C CA . VAL B 1 65 ? -6.547 11.977 13.633 1 96.56 65 VAL B CA 1
ATOM 1048 C C . VAL B 1 65 ? -7.363 13.062 12.938 1 96.56 65 VAL B C 1
ATOM 1050 O O . VAL B 1 65 ? -8.078 12.789 11.969 1 96.56 65 VAL B O 1
ATOM 1053 N N . GLU B 1 66 ? -7.273 14.289 13.406 1 94.31 66 GLU B N 1
ATOM 1054 C CA . GLU B 1 66 ? -7.953 15.414 12.766 1 94.31 66 GLU B CA 1
ATOM 1055 C C . GLU B 1 66 ? -7.496 15.586 11.32 1 94.31 66 GLU B C 1
ATOM 1057 O O . GLU B 1 66 ? -6.297 15.547 11.039 1 94.31 66 GLU B O 1
ATOM 1062 N N . GLY B 1 67 ? -8.531 15.648 10.445 1 95.5 67 GLY B N 1
ATOM 1063 C CA . GLY B 1 67 ? -8.188 15.883 9.047 1 95.5 67 GLY B CA 1
ATOM 1064 C C . GLY B 1 67 ? -8.25 14.625 8.203 1 95.5 67 GLY B C 1
ATOM 1065 O O . GLY B 1 67 ? -8.086 14.688 6.98 1 95.5 67 GLY B O 1
ATOM 1066 N N . ILE B 1 68 ? -8.477 13.508 8.836 1 97.12 68 ILE B N 1
ATOM 1067 C CA . ILE B 1 68 ? -8.617 12.273 8.078 1 97.12 68 ILE B CA 1
ATOM 1068 C C . ILE B 1 68 ? -10.086 12.055 7.707 1 97.12 68 ILE B C 1
ATOM 1070 O O . ILE B 1 68 ? -10.969 12.164 8.562 1 97.12 68 ILE B O 1
ATOM 1074 N N . GLU B 1 69 ? -10.273 11.82 6.48 1 97.62 69 GLU B N 1
ATOM 1075 C CA . GLU B 1 69 ? -11.617 11.594 5.969 1 97.62 69 GLU B CA 1
ATOM 1076 C C . GLU B 1 69 ? -11.977 10.109 6.004 1 97.62 69 GLU B C 1
ATOM 1078 O O . GLU B 1 69 ? -13.062 9.734 6.469 1 97.62 69 GLU B O 1
ATOM 1083 N N . ASP B 1 70 ? -11.141 9.266 5.539 1 97.44 70 ASP B N 1
ATOM 1084 C CA . ASP B 1 70 ? -11.43 7.844 5.398 1 97.44 70 ASP B CA 1
ATOM 1085 C C . ASP B 1 70 ? -10.148 7.023 5.344 1 97.44 70 ASP B C 1
ATOM 1087 O O . ASP B 1 70 ? -9.078 7.555 5.051 1 97.44 70 ASP B O 1
ATOM 1091 N N . THR B 1 71 ? -10.219 5.758 5.762 1 98.31 71 THR B N 1
ATOM 1092 C CA . THR B 1 71 ? -9.102 4.832 5.648 1 98.31 71 THR B CA 1
ATOM 1093 C C . THR B 1 71 ? -9.562 3.479 5.121 1 98.31 71 THR B C 1
ATOM 1095 O O . THR B 1 71 ? -10.711 3.086 5.336 1 98.31 71 THR B O 1
ATOM 1098 N N . GLN B 1 72 ? -8.82 2.857 4.371 1 98.44 72 GLN B N 1
ATOM 1099 C CA . GLN B 1 72 ? -8.992 1.471 3.947 1 98.44 72 GLN B CA 1
ATOM 1100 C C . GLN B 1 72 ? -7.758 0.638 4.293 1 98.44 72 GLN B C 1
ATOM 1102 O O . GLN B 1 72 ? -6.641 0.978 3.9 1 98.44 72 GLN B O 1
ATOM 1107 N N . THR B 1 73 ? -7.957 -0.448 5.023 1 98.5 73 THR B N 1
ATOM 1108 C CA . THR B 1 73 ? -6.844 -1.23 5.543 1 98.5 73 THR B CA 1
ATOM 1109 C C . THR B 1 73 ? -6.719 -2.559 4.801 1 98.5 73 THR B C 1
ATOM 1111 O O . THR B 1 73 ? -7.719 -3.242 4.574 1 98.5 73 THR B O 1
ATOM 1114 N N . TYR B 1 74 ? -5.523 -2.826 4.422 1 98.56 74 TYR B N 1
ATOM 1115 C CA . TYR B 1 74 ? -5.184 -4.121 3.842 1 98.56 74 TYR B CA 1
ATOM 1116 C C . TYR B 1 74 ? -4.199 -4.875 4.727 1 98.56 74 TYR B C 1
ATOM 1118 O O . TYR B 1 74 ? -3.066 -4.43 4.926 1 98.56 74 TYR B O 1
ATOM 1126 N N . ILE B 1 75 ? -4.645 -6.035 5.238 1 98.5 75 ILE B N 1
ATOM 1127 C CA . ILE B 1 75 ? -3.754 -6.879 6.027 1 98.5 75 ILE B CA 1
ATOM 1128 C C . ILE B 1 75 ? -3.119 -7.941 5.133 1 98.5 75 ILE B C 1
ATOM 1130 O O . ILE B 1 75 ? -3.799 -8.555 4.309 1 98.5 75 ILE B O 1
ATOM 1134 N N . THR B 1 76 ? -1.771 -8.055 5.246 1 98.25 76 THR B N 1
ATOM 1135 C CA . THR B 1 76 ? -1.097 -9.078 4.453 1 98.25 76 THR B CA 1
ATOM 1136 C C . THR B 1 76 ? -1.398 -10.469 5 1 98.25 76 THR B C 1
ATOM 1138 O O . THR B 1 76 ? -1.546 -10.648 6.211 1 98.25 76 THR B O 1
ATOM 1141 N N . MET B 1 77 ? -1.502 -11.398 4.129 1 94.5 77 MET B N 1
ATOM 1142 C CA . MET B 1 77 ? -1.881 -12.75 4.516 1 94.5 77 MET B CA 1
ATOM 1143 C C . MET B 1 77 ? -0.721 -13.719 4.309 1 94.5 77 MET B C 1
ATOM 1145 O O . MET B 1 77 ? -0.871 -14.93 4.504 1 94.5 77 MET B O 1
ATOM 1149 N N . ASP B 1 78 ? 0.333 -13.18 3.787 1 87.62 78 ASP B N 1
ATOM 1150 C CA . ASP B 1 78 ? 1.464 -14.062 3.504 1 87.62 78 ASP B CA 1
ATOM 1151 C C . ASP B 1 78 ? 2.607 -13.82 4.484 1 87.62 78 ASP B C 1
ATOM 1153 O O . ASP B 1 78 ? 2.611 -12.82 5.207 1 87.62 78 ASP B O 1
#

InterPro domains:
  IPR011008 Dimeric alpha-beta barrel [SSF54909] (2-78)
  IPR019887 Transcription regulator AsnC/Lrp, ligand binding domain [PF01037] (3-77)

Organism: Haloferax mediterranei (strain ATCC 33500 / DSM 1411 / JCM 8866 / NBRC 14739 / NCIMB 2177 / R-4) (NCBI:txid523841)

Radius of gyration: 15.44 Å; Cα contacts (8 Å, |Δi|>4): 322; chains: 2; bounding box: 27×44×36 Å

Secondary structure (DSSP, 8-state):
-EEEEEEEEES--TT-HHHHHHHHHHS-TTEEEEEEBSSSSSEEEEEEESSHHHHHHHHHHHHTSTTEEEEEEEEB--/-EEEEEEEEES--TT-HHHHHHHHHHS-TTEEEEEEBSSSSSEEEEEEESSHHHHHHHHHHHHTSTTEEEEEEEEB--

Nearest PDB structures (foldseek):
  4pcq-assembly1_B  TM=8.080E-01  e=1.313E-03  Mycobacterium tuberculosis H37Rv
  3i4p-assembly1_A  TM=7.886E-01  e=7.888E-04  Agrobacterium fabrum str. C58
  4pcq-assembly2_D  TM=8.092E-01  e=1.491E-03  Mycobacterium tuberculosis H37Rv
  4pcq-assembly2_C  TM=8.303E-01  e=7.327E-03  Mycobacterium tuberculosis H37Rv
  2ia0-assembly1_B  TM=7.682E-01  e=5.679E-03  Pyrococcus furiosus